Protein AF-A0A7S1H3T6-F1 (afdb_monomer)

Radius of gyration: 16.76 Å; Cα contacts (8 Å, |Δi|>4): 149; chains: 1; bounding box: 40×32×42 Å

pLDDT: mean 94.86, std 3.76, range [73.38, 98.44]

Structure (mmCIF, N/CA/C/O backbone):
data_AF-A0A7S1H3T6-F1
#
_entry.id   AF-A0A7S1H3T6-F1
#
loop_
_atom_site.group_PDB
_atom_site.id
_atom_site.type_symbol
_atom_site.label_atom_id
_atom_site.label_alt_id
_atom_site.label_comp_id
_atom_site.label_asym_id
_atom_site.label_entity_id
_atom_site.label_seq_id
_atom_site.pdbx_PDB_ins_code
_atom_site.Cartn_x
_atom_site.Cartn_y
_atom_site.Cartn_z
_atom_site.occupancy
_atom_site.B_iso_or_equiv
_atom_site.auth_seq_id
_atom_site.auth_comp_id
_atom_site.auth_asym_id
_atom_site.auth_atom_id
_atom_site.pdbx_PDB_model_num
ATOM 1 N N . PRO A 1 1 ? 15.951 -1.510 -16.014 1.00 73.38 1 PRO A N 1
ATOM 2 C CA . PRO A 1 1 ? 14.590 -1.616 -15.425 1.00 73.38 1 PRO A CA 1
ATOM 3 C C . PRO A 1 1 ? 14.691 -1.438 -13.906 1.00 73.38 1 PRO A C 1
ATOM 5 O O . PRO A 1 1 ? 15.719 -1.806 -13.345 1.00 73.38 1 PRO A O 1
ATOM 8 N N . VAL A 1 2 ? 13.680 -0.866 -13.245 1.00 76.00 2 VAL A N 1
ATOM 9 C CA . VAL A 1 2 ? 13.672 -0.762 -11.774 1.00 76.00 2 VAL A CA 1
ATOM 10 C C . VAL A 1 2 ? 13.183 -2.092 -11.202 1.00 76.00 2 VAL A C 1
ATOM 12 O O . VAL A 1 2 ? 12.016 -2.430 -11.376 1.00 76.00 2 VAL A O 1
ATOM 15 N N . LEU A 1 3 ? 14.073 -2.848 -10.554 1.00 84.75 3 LEU A N 1
ATOM 16 C CA . LEU A 1 3 ? 13.780 -4.192 -10.030 1.00 84.75 3 LEU A CA 1
ATOM 17 C C . LEU A 1 3 ? 13.741 -4.268 -8.497 1.00 84.75 3 LEU A C 1
ATOM 19 O O . LEU A 1 3 ? 13.284 -5.267 -7.963 1.00 84.75 3 LEU A O 1
ATOM 23 N N . GLY A 1 4 ? 14.141 -3.205 -7.790 1.00 83.19 4 GLY A N 1
ATOM 24 C CA . GLY A 1 4 ? 14.249 -3.176 -6.321 1.00 83.19 4 GLY A CA 1
ATOM 25 C C . GLY A 1 4 ? 12.920 -3.103 -5.557 1.00 83.19 4 GLY A C 1
ATOM 26 O O . GLY A 1 4 ? 12.873 -2.587 -4.445 1.00 83.19 4 GLY A O 1
ATOM 27 N N . TYR A 1 5 ? 11.811 -3.533 -6.164 1.00 86.19 5 TYR A N 1
ATOM 28 C CA . TYR A 1 5 ? 10.553 -3.720 -5.445 1.00 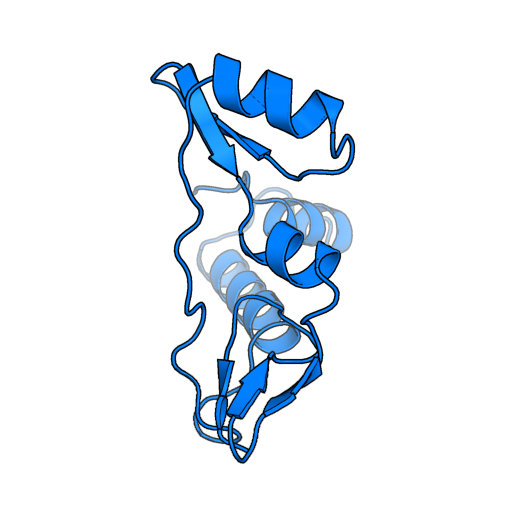86.19 5 TYR A CA 1
ATOM 29 C C . TYR A 1 5 ? 10.514 -5.147 -4.907 1.00 86.19 5 TYR A C 1
ATOM 31 O O . TYR A 1 5 ? 10.606 -6.089 -5.688 1.00 86.19 5 TYR A O 1
ATOM 39 N N . LEU A 1 6 ? 10.255 -5.301 -3.606 1.00 88.06 6 LEU A N 1
ATOM 40 C CA . LEU A 1 6 ? 10.217 -6.600 -2.919 1.00 88.06 6 LEU A CA 1
ATOM 41 C C . LEU A 1 6 ? 9.388 -7.669 -3.652 1.00 88.06 6 LEU A C 1
ATOM 43 O O . LEU A 1 6 ? 9.743 -8.839 -3.683 1.00 88.06 6 LEU A O 1
ATOM 47 N N . GLU A 1 7 ? 8.262 -7.284 -4.248 1.00 90.56 7 GLU A N 1
ATOM 48 C CA . GLU A 1 7 ? 7.393 -8.221 -4.969 1.00 90.56 7 GLU A CA 1
ATOM 49 C C . GLU A 1 7 ? 7.986 -8.690 -6.302 1.00 90.56 7 GLU A C 1
ATOM 51 O O . GLU A 1 7 ? 7.722 -9.811 -6.726 1.00 90.56 7 GLU A O 1
ATOM 56 N N . ILE A 1 8 ? 8.802 -7.857 -6.948 1.00 93.25 8 ILE A N 1
ATOM 57 C CA . ILE A 1 8 ? 9.539 -8.236 -8.155 1.00 93.25 8 ILE A CA 1
ATOM 58 C C . ILE A 1 8 ? 10.708 -9.141 -7.775 1.00 93.25 8 ILE A C 1
ATOM 60 O O . ILE A 1 8 ? 10.876 -10.187 -8.390 1.00 93.25 8 ILE A O 1
ATOM 64 N N . GLU A 1 9 ? 11.443 -8.811 -6.713 1.00 92.75 9 GLU A N 1
ATOM 65 C CA . GLU A 1 9 ? 12.513 -9.664 -6.176 1.00 92.75 9 GLU A CA 1
ATOM 66 C C . GLU A 1 9 ? 11.984 -11.052 -5.786 1.00 92.75 9 GLU A C 1
ATOM 68 O O . GLU A 1 9 ? 12.575 -12.070 -6.148 1.00 92.75 9 GLU A O 1
ATOM 73 N N . ARG A 1 10 ? 10.813 -11.112 -5.134 1.00 93.62 10 ARG A N 1
ATOM 74 C CA . ARG A 1 10 ? 10.108 -12.372 -4.848 1.00 93.62 10 ARG A CA 1
ATOM 75 C C . ARG A 1 10 ? 9.780 -13.142 -6.119 1.00 93.62 10 ARG A C 1
ATOM 77 O O . ARG A 1 10 ? 10.056 -14.332 -6.180 1.00 93.62 10 ARG A O 1
ATOM 84 N N . LYS A 1 11 ? 9.251 -12.481 -7.154 1.00 94.50 11 LYS A N 1
ATOM 85 C CA . LYS A 1 11 ? 8.957 -13.136 -8.439 1.00 94.50 11 LYS A CA 1
ATOM 86 C C . LYS A 1 11 ? 10.210 -13.671 -9.126 1.00 94.50 11 LYS A C 1
A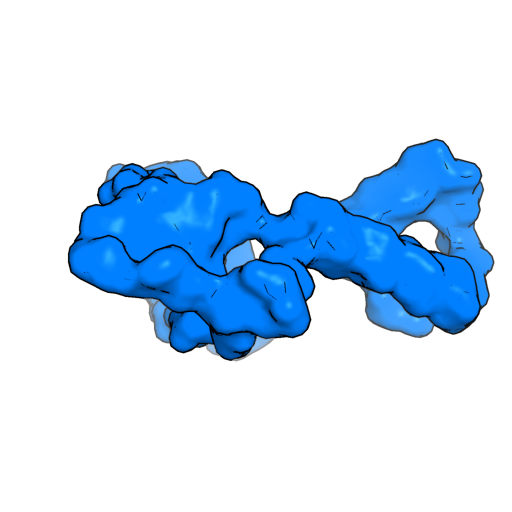TOM 88 O O . LYS A 1 11 ? 10.167 -14.769 -9.675 1.00 94.50 11 LYS A O 1
ATOM 93 N N . MET A 1 12 ? 11.324 -12.949 -9.061 1.00 94.44 12 MET A N 1
ATOM 94 C CA . MET A 1 12 ? 12.610 -13.422 -9.579 1.00 94.44 12 MET A CA 1
ATOM 95 C C . MET A 1 12 ? 13.090 -14.666 -8.820 1.00 94.44 12 MET A C 1
ATOM 97 O O . MET A 1 12 ? 13.484 -15.644 -9.450 1.00 94.44 12 MET A O 1
ATOM 101 N N . ALA A 1 13 ? 12.986 -14.670 -7.487 1.00 94.62 13 ALA A N 1
ATOM 102 C CA . ALA A 1 13 ? 13.336 -15.827 -6.662 1.00 94.62 13 ALA A CA 1
ATOM 103 C C . ALA A 1 13 ? 12.414 -17.038 -6.909 1.00 94.62 13 ALA A C 1
ATOM 105 O O . ALA A 1 13 ? 12.894 -18.160 -7.017 1.00 94.62 13 ALA A O 1
ATOM 106 N N . GLU A 1 14 ? 11.103 -16.813 -7.040 1.00 95.12 14 GLU A N 1
ATOM 107 C CA . GLU A 1 14 ? 10.098 -17.854 -7.307 1.00 95.12 14 GLU A CA 1
ATOM 108 C C . GLU A 1 14 ? 10.262 -18.499 -8.690 1.00 95.12 14 GLU A C 1
ATOM 110 O O . GLU A 1 14 ? 10.051 -19.699 -8.843 1.00 95.12 14 GLU A O 1
ATOM 115 N N . THR A 1 15 ? 10.595 -17.705 -9.711 1.00 95.12 15 THR A N 1
ATOM 116 C CA . THR A 1 15 ? 10.648 -18.165 -11.112 1.00 95.12 15 THR A CA 1
ATOM 117 C C . THR A 1 15 ? 12.048 -18.562 -11.575 1.00 95.12 15 THR A C 1
ATOM 119 O O . THR A 1 15 ? 12.186 -19.176 -12.630 1.00 95.12 15 THR A O 1
ATOM 122 N N . GLY A 1 16 ? 13.091 -18.180 -10.832 1.00 96.06 16 GLY A N 1
ATOM 123 C CA . GLY A 1 16 ? 14.490 -18.326 -11.243 1.00 96.06 16 GLY A CA 1
ATOM 124 C C . GLY A 1 16 ? 14.927 -17.357 -12.350 1.00 96.06 16 GLY A C 1
ATOM 125 O O . GLY A 1 16 ? 16.068 -17.423 -12.806 1.00 96.06 16 GLY A O 1
ATOM 126 N N . ILE A 1 17 ? 14.055 -16.447 -12.797 1.00 94.69 17 ILE A N 1
ATOM 127 C CA . ILE A 1 17 ? 14.361 -15.491 -13.865 1.00 94.69 17 ILE A CA 1
ATOM 128 C C . ILE A 1 17 ? 15.128 -14.304 -13.274 1.00 94.69 17 ILE A C 1
ATOM 130 O O . ILE A 1 17 ? 14.559 -13.449 -12.597 1.00 94.69 17 ILE A O 1
ATOM 134 N N . THR A 1 18 ? 16.427 -14.225 -13.564 1.00 92.88 18 THR A N 1
ATOM 135 C CA . THR A 1 18 ? 17.327 -13.178 -13.044 1.00 92.88 18 THR A CA 1
ATOM 136 C C . THR A 1 18 ? 17.455 -11.954 -13.956 1.00 92.88 18 THR A C 1
ATOM 138 O O . THR A 1 18 ? 17.863 -10.890 -13.495 1.00 92.88 18 THR A O 1
ATOM 141 N N . ALA A 1 19 ? 17.066 -12.071 -15.229 1.00 93.69 19 ALA A N 1
ATOM 142 C CA . ALA A 1 19 ? 17.095 -10.989 -16.215 1.00 93.69 19 ALA A CA 1
ATOM 143 C C . ALA A 1 19 ? 15.759 -10.900 -16.982 1.00 93.69 19 ALA A C 1
ATOM 145 O O . ALA A 1 19 ? 15.702 -11.249 -18.162 1.00 93.69 19 ALA A O 1
ATOM 146 N N . PRO A 1 20 ? 14.660 -10.487 -16.322 1.00 94.69 20 PRO A N 1
ATOM 147 C CA . PRO A 1 20 ? 13.354 -10.402 -16.965 1.00 94.69 20 PRO A CA 1
ATOM 148 C C . PRO A 1 20 ? 13.309 -9.263 -17.993 1.00 94.69 20 PRO A C 1
ATOM 150 O O . PRO A 1 20 ? 13.837 -8.170 -17.760 1.00 94.69 20 PRO A O 1
ATOM 153 N N . ASP A 1 21 ? 12.625 -9.500 -19.111 1.00 94.62 21 ASP A N 1
ATOM 154 C CA . ASP A 1 21 ? 12.305 -8.445 -20.070 1.00 94.62 21 ASP A CA 1
ATOM 155 C C . ASP A 1 21 ? 11.117 -7.580 -19.596 1.00 94.62 21 ASP A C 1
ATOM 157 O O . ASP A 1 21 ? 10.490 -7.821 -18.557 1.00 94.62 21 ASP A O 1
ATOM 161 N N . ALA A 1 22 ? 10.796 -6.530 -20.356 1.00 94.81 22 ALA A N 1
ATOM 162 C CA . ALA A 1 22 ? 9.716 -5.610 -20.004 1.00 94.81 22 ALA A CA 1
ATOM 163 C C . ALA A 1 22 ? 8.334 -6.286 -19.952 1.00 94.81 22 ALA A C 1
ATOM 165 O O . ALA A 1 22 ? 7.492 -5.890 -19.142 1.00 94.81 22 ALA A O 1
ATOM 166 N N . ARG A 1 23 ? 8.094 -7.301 -20.791 1.00 95.75 23 ARG A N 1
ATOM 167 C CA . ARG A 1 23 ? 6.818 -8.018 -20.827 1.00 95.75 23 ARG A CA 1
ATOM 168 C C . ARG A 1 23 ? 6.672 -8.909 -19.600 1.00 95.75 23 ARG A C 1
ATOM 170 O O . ARG A 1 23 ? 5.628 -8.880 -18.956 1.00 95.75 23 ARG A O 1
ATOM 177 N N . GLN A 1 24 ? 7.738 -9.602 -19.219 1.00 95.25 24 GLN A N 1
ATOM 178 C CA . GLN A 1 24 ? 7.773 -10.431 -18.024 1.00 95.25 24 GLN A CA 1
ATOM 179 C C . GLN A 1 24 ? 7.529 -9.600 -16.757 1.00 95.25 24 GLN A C 1
ATOM 181 O O . GLN A 1 24 ? 6.732 -9.991 -15.903 1.00 95.25 24 GLN A O 1
ATOM 186 N N . ILE A 1 25 ? 8.156 -8.421 -16.664 1.00 95.00 25 ILE A N 1
ATOM 187 C CA . ILE A 1 25 ? 7.925 -7.470 -15.566 1.00 95.00 25 ILE A CA 1
ATOM 188 C C . ILE A 1 25 ? 6.462 -7.012 -15.547 1.00 95.00 25 ILE A C 1
ATOM 190 O O . ILE A 1 25 ? 5.843 -6.987 -14.483 1.00 95.00 25 ILE A O 1
ATOM 194 N N . PHE A 1 26 ? 5.895 -6.665 -16.707 1.00 95.62 26 PHE A N 1
ATOM 195 C CA . PHE A 1 26 ? 4.490 -6.272 -16.817 1.00 95.62 26 PHE A CA 1
ATOM 196 C C . PHE A 1 26 ? 3.554 -7.374 -16.307 1.00 95.62 26 PHE A C 1
ATOM 198 O O . PHE A 1 26 ? 2.706 -7.108 -15.452 1.00 95.62 26 PHE A O 1
ATOM 205 N N . ASP A 1 27 ? 3.740 -8.611 -16.768 1.00 96.19 27 ASP A N 1
ATOM 206 C CA . ASP A 1 27 ? 2.894 -9.743 -16.387 1.00 96.19 27 ASP A CA 1
ATOM 207 C C . ASP A 1 27 ? 2.982 -10.019 -14.872 1.00 96.19 27 ASP A C 1
ATOM 209 O O . ASP A 1 27 ? 1.960 -10.233 -14.210 1.00 96.19 27 ASP A O 1
ATOM 213 N N . TRP A 1 28 ? 4.178 -9.914 -14.281 1.00 96.38 28 TRP A N 1
ATOM 214 C CA . TRP A 1 28 ? 4.363 -10.016 -12.831 1.00 96.38 28 TRP A CA 1
ATOM 215 C C . TRP A 1 28 ? 3.669 -8.891 -12.060 1.00 96.38 28 TRP A C 1
ATOM 217 O O . TRP A 1 28 ? 2.990 -9.162 -11.068 1.00 96.38 28 TRP A O 1
ATOM 227 N N . ILE A 1 29 ? 3.778 -7.640 -12.516 1.00 94.94 29 ILE A N 1
ATOM 228 C CA . ILE A 1 29 ? 3.096 -6.497 -11.893 1.00 94.94 29 ILE A CA 1
ATOM 229 C C . ILE A 1 29 ? 1.577 -6.690 -11.938 1.00 94.94 29 ILE A C 1
ATOM 231 O O . ILE A 1 29 ? 0.904 -6.472 -10.928 1.00 94.94 29 ILE A O 1
ATOM 235 N N . VAL A 1 30 ? 1.027 -7.118 -13.078 1.00 95.44 30 VAL A N 1
ATOM 236 C CA . VAL A 1 30 ? -0.412 -7.384 -13.224 1.00 95.44 30 VAL A CA 1
ATOM 237 C C . VAL A 1 30 ? -0.860 -8.469 -12.248 1.00 95.44 30 VAL A C 1
ATOM 239 O O . VAL A 1 30 ? -1.849 -8.272 -11.538 1.00 95.44 30 VAL A O 1
ATOM 242 N N . ALA A 1 31 ? -0.122 -9.578 -12.160 1.00 94.62 31 ALA A N 1
ATOM 243 C CA . ALA A 1 31 ? -0.435 -10.669 -11.240 1.00 94.62 31 ALA A CA 1
ATOM 244 C C . ALA A 1 31 ? -0.417 -10.209 -9.771 1.00 94.62 31 ALA A C 1
ATOM 246 O O . ALA A 1 31 ? -1.376 -10.445 -9.034 1.00 94.62 31 ALA A O 1
ATOM 247 N N . VAL A 1 32 ? 0.629 -9.483 -9.358 1.00 93.38 32 VAL A N 1
ATOM 248 C CA . VAL A 1 32 ? 0.758 -8.943 -7.993 1.00 93.38 32 VAL A CA 1
ATOM 249 C C . VAL A 1 32 ? -0.386 -7.980 -7.667 1.00 93.38 32 VAL A C 1
ATOM 251 O O . VAL A 1 32 ? -0.955 -8.037 -6.576 1.00 93.38 32 VAL A O 1
ATOM 254 N N . ARG A 1 33 ? -0.757 -7.102 -8.608 1.00 94.06 33 ARG A N 1
ATOM 255 C CA . ARG A 1 33 ? -1.846 -6.135 -8.409 1.00 94.06 33 ARG A CA 1
ATOM 256 C C . ARG A 1 33 ? -3.204 -6.819 -8.299 1.00 94.06 33 ARG A C 1
ATOM 258 O O . ARG A 1 33 ? -3.942 -6.497 -7.375 1.00 94.06 33 ARG A O 1
ATOM 265 N N . ARG A 1 34 ? -3.510 -7.785 -9.171 1.00 92.44 34 ARG A N 1
ATOM 266 C CA . ARG A 1 34 ? -4.774 -8.546 -9.135 1.00 92.44 34 ARG A CA 1
ATOM 267 C C . ARG A 1 34 ? -4.955 -9.342 -7.844 1.00 92.44 34 ARG A C 1
ATOM 269 O O . ARG A 1 34 ? -6.075 -9.479 -7.370 1.00 92.44 34 ARG A O 1
ATOM 276 N N . ALA A 1 35 ? -3.869 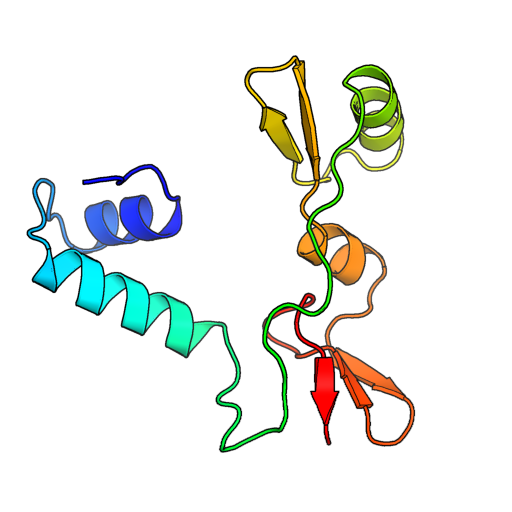-9.837 -7.252 1.00 91.38 35 ALA A N 1
ATOM 277 C CA . ALA A 1 35 ? -3.941 -10.570 -5.991 1.00 91.38 35 ALA A CA 1
ATOM 278 C C . ALA A 1 35 ? -4.295 -9.675 -4.784 1.00 91.38 35 ALA A C 1
ATOM 280 O O . ALA A 1 35 ? -4.882 -10.155 -3.815 1.00 91.38 35 ALA A O 1
ATOM 281 N N . LYS A 1 36 ? -3.928 -8.384 -4.826 1.00 90.00 36 LYS A N 1
ATOM 282 C CA . LYS A 1 36 ? -3.979 -7.479 -3.662 1.00 90.00 36 LYS A CA 1
ATOM 283 C C . LYS A 1 36 ? -5.042 -6.388 -3.753 1.00 90.00 36 LYS A C 1
ATOM 285 O O . LYS A 1 36 ? -5.472 -5.889 -2.718 1.00 90.00 36 LYS A O 1
ATOM 290 N N . LEU A 1 37 ? -5.420 -5.972 -4.959 1.00 93.38 37 LEU A N 1
ATOM 291 C CA . LEU A 1 37 ? -6.307 -4.831 -5.179 1.00 93.38 37 LEU A CA 1
ATOM 292 C C . LEU A 1 37 ? -7.703 -5.301 -5.609 1.00 93.38 37 LEU A C 1
ATOM 294 O O . LEU A 1 37 ? -7.798 -6.213 -6.430 1.00 93.38 37 LEU A O 1
ATOM 298 N N . PRO A 1 38 ? -8.776 -4.688 -5.083 1.00 94.69 38 PRO A N 1
ATOM 299 C CA . PRO A 1 38 ? -10.125 -4.961 -5.554 1.00 94.69 38 PRO A CA 1
ATOM 300 C C . PRO A 1 38 ? -10.349 -4.349 -6.938 1.00 94.69 38 PRO A C 1
ATOM 302 O O . PRO A 1 38 ? -9.939 -3.214 -7.193 1.00 94.69 38 PRO A O 1
ATOM 305 N N . ASP A 1 39 ? -11.031 -5.084 -7.814 1.00 95.19 39 ASP A N 1
ATOM 306 C CA . ASP A 1 39 ? -11.462 -4.565 -9.111 1.00 95.19 39 ASP A CA 1
ATOM 307 C C . ASP A 1 39 ? -12.592 -3.533 -8.909 1.00 95.19 39 ASP A C 1
ATOM 309 O O . ASP A 1 39 ? -13.648 -3.905 -8.383 1.00 95.19 39 ASP A O 1
ATOM 313 N N . PRO A 1 40 ? -12.409 -2.258 -9.312 1.00 94.75 40 PRO A N 1
ATOM 314 C CA . PRO A 1 40 ? -13.442 -1.229 -9.198 1.00 94.75 40 PRO A CA 1
ATOM 315 C C . PRO A 1 40 ? -14.755 -1.566 -9.913 1.00 94.75 40 PRO A C 1
ATOM 317 O O . PRO A 1 40 ? -15.797 -1.052 -9.513 1.00 94.75 40 PRO A O 1
ATOM 320 N N . ALA A 1 41 ? -14.724 -2.421 -10.942 1.00 95.56 41 ALA A N 1
ATOM 321 C CA . ALA A 1 41 ? -15.925 -2.876 -11.644 1.00 95.56 41 ALA A CA 1
ATOM 322 C C . A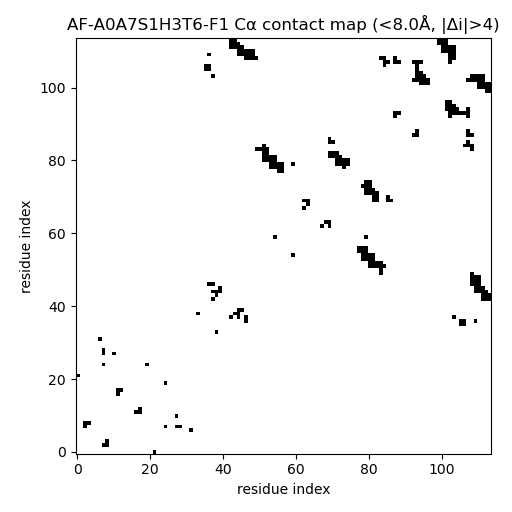LA A 1 41 ? -16.751 -3.888 -10.829 1.00 95.56 41 ALA A C 1
ATOM 324 O O . ALA A 1 41 ? -17.940 -4.056 -11.087 1.00 95.56 41 ALA A O 1
ATOM 325 N N . VAL A 1 42 ? -16.129 -4.559 -9.853 1.00 95.31 42 VAL A N 1
ATOM 326 C CA . VAL A 1 42 ? -16.786 -5.524 -8.956 1.00 95.31 42 VAL A CA 1
ATOM 327 C C . VAL A 1 42 ? -17.183 -4.855 -7.643 1.00 95.31 42 VAL A C 1
ATOM 329 O O . VAL A 1 42 ? -18.271 -5.100 -7.131 1.00 95.31 42 VAL A O 1
ATOM 332 N N . ILE A 1 43 ? -16.309 -4.010 -7.090 1.00 96.19 43 ILE A N 1
ATOM 333 C CA . ILE A 1 43 ? -16.566 -3.269 -5.855 1.00 96.19 43 ILE A CA 1
ATOM 334 C C . ILE A 1 43 ? -15.962 -1.868 -5.950 1.00 96.19 43 ILE A C 1
ATOM 336 O O . ILE A 1 43 ? -14.750 -1.701 -6.118 1.00 96.19 43 ILE A O 1
ATOM 340 N N . GLY A 1 44 ? -16.817 -0.848 -5.843 1.00 97.50 44 GLY A N 1
ATOM 341 C CA . GLY A 1 44 ? -16.422 0.542 -6.049 1.00 97.50 44 GLY A CA 1
ATOM 342 C C . GLY A 1 44 ? -15.292 0.948 -5.105 1.00 97.50 44 GLY A C 1
ATO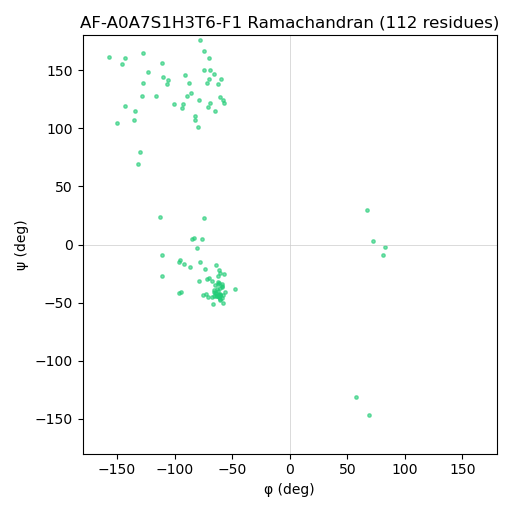M 343 O O . GLY A 1 44 ? -15.428 0.845 -3.889 1.00 97.50 44 GLY A O 1
ATOM 344 N N . ASN A 1 45 ? -14.168 1.392 -5.663 1.00 97.88 45 ASN A N 1
ATOM 345 C CA . ASN A 1 45 ? -13.006 1.862 -4.915 1.00 97.88 45 ASN A CA 1
ATOM 346 C C . ASN A 1 45 ? -12.158 2.808 -5.777 1.00 97.88 45 ASN A C 1
ATOM 348 O O . ASN A 1 45 ? -12.256 2.793 -7.003 1.00 97.88 45 ASN A O 1
ATOM 352 N N . ALA A 1 46 ? -11.305 3.610 -5.138 1.00 96.62 46 ALA A N 1
ATOM 353 C CA . ALA A 1 46 ? -10.399 4.549 -5.810 1.00 96.62 46 ALA A CA 1
ATOM 354 C C . ALA A 1 46 ? -8.917 4.151 -5.656 1.00 96.62 46 ALA A C 1
ATOM 356 O O . ALA A 1 46 ? -8.023 4.994 -5.729 1.00 96.62 46 ALA A O 1
ATOM 357 N N . GLY A 1 47 ? -8.639 2.866 -5.406 1.00 95.00 47 GLY A N 1
ATOM 358 C CA . GLY A 1 47 ? -7.309 2.400 -5.024 1.00 95.00 47 GLY A CA 1
ATOM 359 C C . GLY A 1 47 ? -6.903 2.878 -3.627 1.00 95.00 47 GLY A C 1
ATOM 360 O O . GLY A 1 47 ? -7.733 2.971 -2.722 1.00 95.00 47 GLY A O 1
ATOM 361 N N . SER A 1 48 ? -5.606 3.133 -3.429 1.00 95.81 48 SER A N 1
ATOM 362 C CA . SER A 1 48 ? -5.090 3.618 -2.146 1.00 95.81 48 SER A CA 1
ATOM 363 C C . SER A 1 48 ? -5.650 5.004 -1.831 1.00 95.81 48 SER A C 1
ATOM 365 O O . SER A 1 48 ? -5.329 5.972 -2.516 1.00 95.81 48 SER A O 1
ATOM 367 N N . PHE A 1 49 ? -6.448 5.098 -0.772 1.00 97.31 49 PHE A N 1
ATOM 368 C CA . PHE A 1 49 ? -7.145 6.321 -0.384 1.00 97.31 49 PHE A CA 1
ATOM 369 C C . PHE A 1 49 ? -6.234 7.314 0.353 1.00 97.31 49 PHE A C 1
ATOM 371 O O . PHE A 1 49 ? -6.382 8.527 0.229 1.00 97.31 49 PHE A O 1
ATOM 378 N N . PHE A 1 50 ? -5.253 6.797 1.096 1.00 96.88 50 PHE A N 1
ATOM 379 C CA . PHE A 1 50 ? -4.297 7.597 1.857 1.00 96.88 50 PHE A CA 1
ATOM 380 C C . PHE A 1 50 ? -2.921 7.604 1.193 1.00 96.88 50 PHE A C 1
ATOM 382 O O . PHE A 1 50 ? -2.431 6.579 0.708 1.00 96.88 50 PHE A O 1
ATOM 389 N N . LYS A 1 51 ? -2.259 8.763 1.226 1.00 96.38 51 LYS A N 1
ATOM 390 C CA . LYS A 1 51 ? -0.828 8.857 0.922 1.00 96.38 51 LYS A CA 1
ATOM 391 C C . LYS A 1 51 ? -0.021 8.297 2.091 1.00 96.38 51 LYS A C 1
ATOM 393 O O . LYS A 1 51 ? -0.414 8.420 3.246 1.00 96.38 51 LYS A O 1
ATOM 398 N N . ASN A 1 52 ? 1.149 7.749 1.784 1.00 97.06 52 ASN A N 1
ATOM 399 C CA . ASN A 1 52 ? 2.143 7.428 2.803 1.00 97.06 52 ASN A CA 1
ATOM 400 C C . ASN A 1 52 ? 2.712 8.735 3.383 1.00 97.06 52 ASN A C 1
ATOM 402 O O . ASN A 1 52 ? 3.229 9.540 2.598 1.00 97.06 52 ASN A O 1
ATOM 406 N N . PRO A 1 53 ? 2.604 8.977 4.701 1.00 97.31 53 PRO A N 1
ATOM 407 C CA . PRO A 1 53 ? 3.133 10.186 5.307 1.00 97.31 53 PRO A CA 1
ATOM 408 C C . PRO A 1 53 ? 4.663 10.168 5.286 1.00 97.31 53 PRO A C 1
ATOM 410 O O . PRO A 1 53 ? 5.295 9.110 5.329 1.00 97.31 53 PRO A O 1
ATOM 413 N N . VAL A 1 54 ? 5.246 11.360 5.213 1.00 98.12 54 VAL A N 1
ATOM 414 C CA . VAL A 1 54 ? 6.690 11.586 5.285 1.00 98.12 54 VAL A CA 1
ATOM 415 C C . VAL A 1 54 ? 6.955 12.408 6.537 1.00 98.12 54 VAL A C 1
ATOM 417 O O . VAL A 1 54 ? 6.297 13.423 6.756 1.00 98.12 54 VAL A O 1
ATOM 420 N N . VAL A 1 55 ? 7.876 11.934 7.367 1.00 98.06 55 VAL A N 1
ATOM 421 C CA . VAL A 1 55 ? 8.206 12.502 8.677 1.00 98.06 55 VAL A CA 1
ATOM 422 C C . VAL A 1 55 ? 9.707 12.748 8.782 1.00 98.06 55 VAL A C 1
ATOM 424 O O . VAL A 1 55 ? 10.492 12.225 7.988 1.00 98.06 55 VAL A O 1
ATOM 427 N N . THR A 1 56 ? 10.128 13.540 9.765 1.00 98.44 56 THR A N 1
ATOM 428 C CA . THR A 1 56 ? 11.559 13.701 10.055 1.00 98.44 56 THR A CA 1
ATOM 429 C C . THR A 1 56 ? 12.147 12.419 10.650 1.00 98.44 56 THR A C 1
ATOM 431 O O . THR A 1 56 ? 11.432 11.578 11.202 1.00 98.44 56 THR A O 1
ATOM 434 N N . ALA A 1 57 ? 13.473 12.271 10.589 1.00 97.38 57 ALA A N 1
ATOM 435 C CA . ALA A 1 57 ? 14.160 11.155 11.237 1.00 97.38 57 ALA A CA 1
ATOM 436 C C . ALA A 1 57 ? 13.906 11.104 12.757 1.00 97.38 57 ALA A C 1
ATOM 438 O O . ALA A 1 57 ? 13.816 10.022 13.327 1.00 97.38 57 ALA A O 1
ATOM 439 N N . GLU A 1 58 ? 13.764 12.260 13.411 1.00 97.88 58 GLU A N 1
ATOM 440 C CA . GLU A 1 58 ? 13.443 12.354 14.839 1.00 97.88 58 GLU A CA 1
ATOM 441 C C . GLU A 1 58 ? 12.036 11.842 15.142 1.00 97.88 58 GLU A C 1
ATOM 443 O O . GLU A 1 58 ? 11.888 10.915 15.934 1.00 97.88 58 GLU A O 1
ATOM 448 N N . GLN A 1 59 ? 11.028 12.332 14.414 1.00 98.00 59 GLN A N 1
ATOM 449 C CA . GLN A 1 59 ? 9.658 11.833 14.532 1.00 98.00 59 GLN A CA 1
ATOM 450 C C . GLN A 1 59 ? 9.588 10.325 14.280 1.00 98.00 59 GLN A C 1
ATOM 452 O O . GLN A 1 59 ? 8.890 9.610 14.993 1.00 98.00 59 GLN A O 1
ATOM 457 N N . CYS A 1 60 ? 10.328 9.820 13.289 1.00 97.56 60 CYS A N 1
ATOM 458 C CA . CYS A 1 60 ? 10.375 8.388 13.023 1.00 97.56 60 CYS A CA 1
ATOM 459 C C . CYS A 1 60 ? 10.954 7.596 14.204 1.00 97.56 60 CYS A C 1
ATOM 461 O O . CYS A 1 60 ? 10.394 6.559 14.553 1.00 97.56 60 CYS A O 1
ATOM 463 N N . ARG A 1 61 ? 12.038 8.068 14.839 1.00 97.00 61 ARG A N 1
ATOM 464 C CA . ARG A 1 61 ? 12.606 7.415 16.034 1.00 97.00 61 ARG A CA 1
ATOM 465 C C . ARG A 1 61 ? 11.599 7.368 17.180 1.00 97.00 61 ARG A C 1
ATOM 467 O O . ARG A 1 61 ? 11.428 6.311 17.782 1.00 97.00 61 ARG A O 1
ATOM 474 N N . ASP A 1 62 ? 10.887 8.464 17.423 1.00 97.50 62 ASP A N 1
ATOM 475 C CA . ASP A 1 62 ? 9.867 8.525 18.475 1.00 97.50 62 ASP A CA 1
ATOM 476 C C . ASP A 1 62 ? 8.689 7.585 18.203 1.00 97.50 62 ASP A C 1
ATOM 478 O O . ASP A 1 62 ? 8.073 7.061 19.133 1.00 97.50 62 ASP A O 1
ATOM 482 N N . ILE A 1 63 ? 8.320 7.403 16.933 1.00 95.88 63 ILE A N 1
ATOM 483 C CA . ILE A 1 63 ? 7.266 6.462 16.543 1.00 95.88 63 ILE A CA 1
ATOM 484 C C . ILE A 1 63 ? 7.759 5.027 16.715 1.00 95.88 63 ILE A C 1
ATOM 486 O O . ILE A 1 63 ? 7.054 4.239 17.328 1.00 95.88 63 ILE A O 1
ATOM 490 N N . ILE A 1 64 ? 8.976 4.694 16.274 1.00 96.00 64 ILE A N 1
ATOM 491 C CA . ILE A 1 64 ? 9.564 3.357 16.469 1.00 96.00 64 ILE A CA 1
ATOM 492 C C . ILE A 1 64 ? 9.652 3.005 17.961 1.00 96.00 64 ILE A C 1
ATOM 494 O O . ILE A 1 64 ? 9.408 1.862 18.333 1.00 96.00 64 ILE A O 1
ATOM 498 N N . GLY A 1 65 ? 9.948 3.978 18.830 1.00 96.00 65 GLY A N 1
ATOM 499 C CA . GLY A 1 65 ? 9.969 3.764 20.281 1.00 96.00 65 GLY A CA 1
ATOM 500 C C . GLY A 1 65 ? 8.613 3.354 20.874 1.00 96.00 65 GLY A C 1
ATOM 501 O O . GLY A 1 65 ? 8.580 2.668 21.892 1.00 96.00 65 GLY A O 1
ATOM 502 N N . ARG A 1 66 ? 7.503 3.750 20.238 1.00 94.00 66 ARG A N 1
ATOM 503 C CA . ARG A 1 66 ? 6.128 3.403 20.642 1.00 94.00 66 ARG A CA 1
ATOM 504 C C . ARG A 1 66 ? 5.602 2.168 19.915 1.00 94.00 66 ARG A C 1
ATOM 506 O O . ARG A 1 66 ? 4.989 1.309 20.537 1.00 94.00 66 ARG A O 1
ATOM 513 N N . ASP A 1 67 ? 5.898 2.070 18.624 1.00 93.56 67 ASP A N 1
ATOM 514 C CA . ASP A 1 67 ? 5.447 1.030 17.706 1.00 93.56 67 ASP A CA 1
ATOM 515 C C . ASP A 1 67 ? 6.648 0.445 16.937 1.00 93.56 67 ASP A C 1
ATOM 517 O O . ASP A 1 67 ? 6.874 0.783 15.769 1.00 93.56 67 ASP A O 1
ATOM 521 N N . PRO A 1 68 ? 7.428 -0.471 17.548 1.00 93.88 68 PRO A N 1
ATOM 522 C CA . PRO A 1 68 ? 8.662 -0.991 16.947 1.00 93.88 68 PRO A CA 1
ATOM 523 C C . PRO A 1 68 ? 8.461 -1.724 15.615 1.00 93.88 68 PRO A C 1
ATOM 525 O O . PRO A 1 68 ? 9.394 -1.857 14.828 1.00 93.88 68 PRO A O 1
ATOM 528 N N . GLY A 1 69 ? 7.243 -2.212 15.359 1.00 92.31 69 GLY A N 1
ATOM 529 C CA . GLY A 1 69 ? 6.888 -2.922 14.132 1.00 92.31 69 GLY A CA 1
ATOM 530 C C . GLY A 1 69 ? 6.594 -2.022 12.929 1.00 92.31 69 GLY A C 1
ATOM 531 O O . GLY A 1 69 ? 6.318 -2.555 11.853 1.00 92.31 69 GLY A O 1
ATOM 532 N N . ILE A 1 70 ? 6.613 -0.691 13.085 1.00 95.50 70 ILE A N 1
ATOM 533 C CA . ILE A 1 70 ? 6.209 0.218 12.013 1.00 95.50 70 ILE A CA 1
ATOM 534 C C . ILE A 1 70 ? 7.081 0.053 10.766 1.00 95.50 70 ILE A C 1
ATOM 536 O O . ILE A 1 70 ? 8.309 0.167 10.796 1.00 95.50 70 ILE A O 1
ATOM 540 N N . VAL A 1 71 ? 6.429 -0.168 9.626 1.00 95.31 71 VAL A N 1
ATOM 541 C CA . VAL A 1 71 ? 7.114 -0.246 8.334 1.00 95.31 71 VAL A CA 1
ATOM 542 C C . VAL A 1 71 ? 7.425 1.164 7.841 1.00 95.31 71 VAL A C 1
ATOM 544 O O . VAL A 1 71 ? 6.531 2.001 7.687 1.00 95.31 71 VAL A O 1
ATOM 547 N N . HIS A 1 72 ? 8.700 1.418 7.570 1.00 96.12 72 HIS A N 1
ATOM 548 C CA . HIS A 1 72 ? 9.211 2.728 7.198 1.00 96.12 72 HIS A CA 1
ATOM 549 C C . HIS A 1 72 ? 10.360 2.612 6.188 1.00 96.12 72 HIS A C 1
ATOM 551 O O . HIS A 1 72 ? 11.033 1.587 6.105 1.00 96.12 72 HIS A O 1
ATOM 557 N N . TYR A 1 73 ? 10.564 3.671 5.405 1.00 95.00 73 TYR A N 1
ATOM 558 C CA . TYR A 1 73 ? 11.553 3.724 4.331 1.00 95.00 73 TYR A CA 1
ATOM 559 C C . TYR A 1 73 ? 12.325 5.048 4.399 1.00 95.00 73 TYR A C 1
ATOM 561 O O . TYR A 1 73 ? 11.713 6.103 4.193 1.00 95.00 73 TYR A O 1
ATOM 569 N N . PRO A 1 74 ? 13.640 5.021 4.679 1.00 95.50 74 PRO A N 1
ATOM 570 C CA . PRO A 1 74 ? 14.486 6.207 4.605 1.00 95.50 74 PRO A CA 1
ATOM 571 C C . PRO A 1 74 ? 14.496 6.803 3.193 1.00 95.50 74 PRO A C 1
ATOM 573 O O . PRO A 1 74 ? 14.495 6.072 2.200 1.00 95.50 74 PRO A O 1
ATOM 576 N N . MET A 1 75 ? 14.515 8.129 3.109 1.00 95.56 75 MET A N 1
ATOM 577 C CA . MET A 1 75 ? 14.557 8.885 1.859 1.00 95.56 75 MET A CA 1
ATOM 578 C C . MET A 1 75 ? 15.919 9.589 1.699 1.00 95.56 75 MET A C 1
ATOM 580 O O . MET A 1 75 ? 16.587 9.859 2.699 1.00 95.56 75 MET A O 1
ATOM 584 N N . PRO A 1 76 ? 16.351 9.918 0.463 1.00 95.56 76 PRO A N 1
ATOM 585 C CA . PRO A 1 76 ? 17.663 10.534 0.223 1.00 95.56 76 PRO A CA 1
ATOM 586 C C . PRO A 1 76 ? 17.880 11.897 0.897 1.00 95.56 76 PRO A C 1
ATOM 588 O O . PRO A 1 76 ? 19.018 12.276 1.150 1.00 95.56 76 PRO A O 1
ATOM 591 N N . ASP A 1 77 ? 16.806 12.630 1.189 1.00 96.31 77 ASP A N 1
ATOM 592 C CA . ASP A 1 77 ? 16.829 13.935 1.861 1.00 96.31 77 ASP A CA 1
ATOM 593 C C . ASP A 1 77 ? 16.871 13.831 3.400 1.00 96.31 77 ASP A C 1
ATOM 595 O O . ASP A 1 77 ? 16.785 14.840 4.097 1.00 96.31 77 ASP A O 1
ATOM 599 N N . GLY A 1 78 ? 16.985 12.614 3.941 1.00 96.75 78 GLY A N 1
ATOM 600 C CA . GLY A 1 78 ? 16.984 12.345 5.379 1.00 96.75 78 GLY A CA 1
ATOM 601 C C . GLY A 1 78 ? 15.590 12.267 6.008 1.00 96.75 78 GLY A C 1
ATOM 602 O O . GLY A 1 78 ? 15.479 11.970 7.201 1.00 96.75 78 GLY A O 1
ATOM 603 N N . SER A 1 79 ? 14.522 12.493 5.237 1.00 98.19 79 SER A N 1
ATOM 604 C CA . SER A 1 79 ? 13.161 12.210 5.688 1.00 98.19 79 SER A CA 1
ATOM 605 C C . SER A 1 79 ? 12.878 10.704 5.695 1.00 98.19 79 SER A C 1
ATOM 607 O O . SER A 1 79 ? 13.627 9.893 5.143 1.00 98.19 79 SER A O 1
ATOM 609 N N . VAL A 1 80 ? 11.787 10.302 6.343 1.00 98.19 80 VAL A N 1
ATOM 610 C CA . VAL A 1 80 ? 11.361 8.903 6.402 1.00 98.19 80 VAL A CA 1
ATOM 611 C C . VAL A 1 80 ? 9.906 8.792 5.977 1.00 98.19 80 VAL A C 1
ATOM 613 O O . VAL A 1 80 ? 9.031 9.472 6.508 1.00 98.19 80 VAL A O 1
ATOM 616 N N . LYS A 1 81 ? 9.630 7.907 5.021 1.00 97.88 81 LYS A N 1
ATOM 617 C CA . LYS A 1 81 ? 8.277 7.609 4.550 1.00 97.88 81 LYS A CA 1
ATOM 618 C C . LYS A 1 81 ? 7.707 6.424 5.323 1.00 97.88 81 LYS A C 1
ATOM 620 O O . LYS A 1 81 ? 8.266 5.331 5.258 1.00 97.88 81 LYS A O 1
ATOM 625 N N . LEU A 1 82 ? 6.584 6.613 6.008 1.00 97.50 82 LEU A N 1
ATOM 626 C CA . LEU A 1 8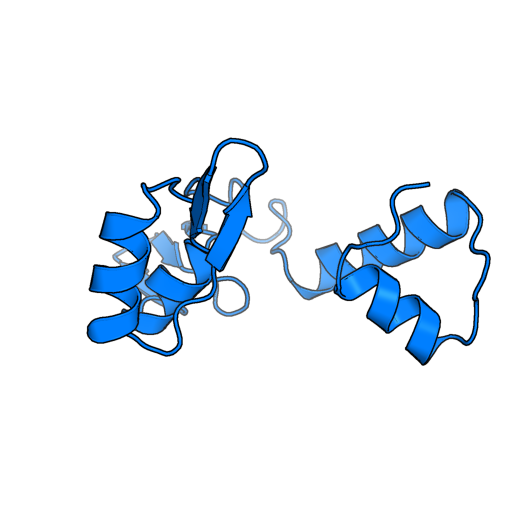2 ? 5.908 5.551 6.762 1.00 97.50 82 LEU A CA 1
ATOM 627 C C . LEU A 1 82 ? 4.868 4.845 5.887 1.00 97.50 82 LEU A C 1
ATOM 629 O O . LEU A 1 82 ? 4.224 5.468 5.041 1.00 97.50 82 LEU A O 1
ATOM 633 N N . ALA A 1 83 ? 4.673 3.544 6.089 1.00 95.75 83 ALA A N 1
ATOM 634 C CA . ALA A 1 83 ? 3.648 2.786 5.381 1.00 95.75 83 ALA A CA 1
ATOM 635 C C . ALA A 1 83 ? 2.265 3.011 6.016 1.00 95.75 83 ALA A C 1
ATOM 637 O O . ALA A 1 83 ? 1.912 2.372 7.007 1.00 95.75 83 ALA A O 1
ATOM 638 N N . ALA A 1 84 ? 1.439 3.867 5.408 1.00 96.44 84 ALA A N 1
ATOM 639 C CA . ALA A 1 84 ? 0.097 4.173 5.912 1.00 96.44 84 ALA A CA 1
ATOM 640 C C . ALA A 1 84 ? -0.797 2.923 6.007 1.00 96.44 84 ALA A C 1
ATOM 642 O O . ALA A 1 84 ? -1.548 2.777 6.965 1.00 96.44 84 ALA A O 1
ATOM 643 N N . GLY A 1 85 ? -0.671 1.979 5.067 1.00 95.06 85 GLY A N 1
ATOM 644 C CA . GLY A 1 85 ? -1.413 0.715 5.127 1.00 95.06 85 GLY A CA 1
ATOM 645 C C . GLY A 1 85 ? -1.093 -0.116 6.365 1.00 95.06 85 GLY A C 1
ATOM 646 O O . GLY A 1 85 ? -2.002 -0.689 6.955 1.00 95.06 85 GLY A O 1
ATOM 647 N N . TRP A 1 86 ? 0.172 -0.127 6.795 1.00 94.62 86 TRP A N 1
ATOM 648 C CA . TRP A 1 86 ? 0.568 -0.803 8.028 1.00 94.62 86 TRP A CA 1
ATOM 649 C C . TRP A 1 86 ? -0.051 -0.117 9.246 1.00 94.62 86 TRP A C 1
ATOM 651 O O . TRP A 1 86 ? -0.622 -0.788 10.094 1.00 94.62 86 TRP A O 1
ATOM 661 N N . MET A 1 87 ? -0.014 1.219 9.295 1.00 95.38 87 MET A N 1
ATOM 662 C CA . MET A 1 87 ? -0.593 1.992 10.402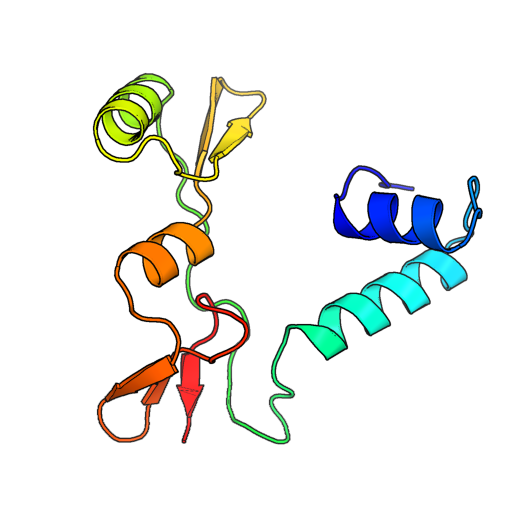 1.00 95.38 87 MET A CA 1
ATOM 663 C C . MET A 1 87 ? -2.107 1.758 10.536 1.00 95.38 87 MET A C 1
ATOM 665 O O . MET A 1 87 ? -2.608 1.542 11.634 1.00 95.38 87 MET A O 1
ATOM 669 N N . ILE A 1 88 ? -2.839 1.745 9.417 1.00 96.38 88 ILE A N 1
ATOM 670 C CA . ILE A 1 88 ? -4.288 1.488 9.404 1.00 96.38 88 ILE A CA 1
ATOM 671 C C . ILE A 1 88 ? -4.594 0.057 9.882 1.00 96.38 88 ILE A C 1
ATOM 673 O O . ILE A 1 88 ? -5.529 -0.145 10.662 1.00 96.38 88 ILE A O 1
ATOM 677 N N . ASP A 1 89 ? -3.805 -0.933 9.450 1.00 94.62 89 ASP A N 1
ATOM 678 C CA . ASP A 1 89 ? -3.948 -2.327 9.897 1.00 94.62 89 ASP A CA 1
ATOM 679 C C . ASP A 1 89 ? -3.618 -2.480 11.392 1.00 94.62 89 ASP A C 1
ATOM 681 O O . ASP A 1 89 ? -4.369 -3.125 12.117 1.00 94.62 89 ASP A O 1
ATOM 685 N N . ALA A 1 90 ? -2.570 -1.810 11.885 1.00 93.06 90 ALA A N 1
ATOM 686 C CA . ALA A 1 90 ? -2.196 -1.796 13.303 1.00 93.06 90 ALA A CA 1
ATOM 687 C C . ALA A 1 90 ? -3.292 -1.185 14.195 1.00 93.06 90 ALA A C 1
ATOM 689 O O . ALA A 1 90 ? -3.539 -1.663 15.299 1.00 93.06 90 ALA A O 1
ATOM 690 N N . CYS A 1 91 ? -4.033 -0.192 13.693 1.00 94.31 91 CYS A N 1
ATOM 691 C CA . CYS A 1 91 ? -5.233 0.333 14.352 1.00 94.31 91 CYS A CA 1
ATOM 692 C C . CYS A 1 91 ? -6.473 -0.586 14.208 1.00 94.31 91 CYS A C 1
ATOM 694 O O . CYS A 1 91 ? -7.586 -0.221 14.607 1.00 94.31 91 CYS A O 1
ATOM 696 N N . GLY A 1 92 ? -6.316 -1.769 13.608 1.00 95.38 92 GLY A N 1
ATOM 697 C CA . GLY A 1 92 ? -7.353 -2.781 13.446 1.00 95.38 92 GLY A CA 1
ATOM 698 C C . GLY A 1 92 ? -8.474 -2.358 12.504 1.00 95.38 92 GLY A C 1
ATOM 699 O O . GLY A 1 92 ? -9.623 -2.726 12.736 1.00 95.38 92 GLY A O 1
ATOM 700 N N . TRP A 1 93 ? -8.201 -1.512 11.506 1.00 97.12 93 TRP A N 1
ATOM 701 C CA . TRP A 1 93 ? -9.238 -1.020 10.590 1.00 97.12 93 TRP A CA 1
ATOM 702 C C . TRP A 1 93 ? -9.496 -1.925 9.393 1.00 97.12 93 TRP A C 1
ATOM 704 O O . TRP A 1 93 ? -10.564 -1.827 8.796 1.00 97.12 93 TRP A O 1
ATOM 714 N N . LYS A 1 94 ? -8.570 -2.823 9.050 1.00 95.94 94 LYS A N 1
ATOM 715 C CA . LYS A 1 94 ? -8.728 -3.732 7.912 1.00 95.94 94 LYS A CA 1
ATOM 716 C C . LYS A 1 94 ? -9.996 -4.583 8.066 1.00 95.94 94 LYS A C 1
ATOM 718 O O . LYS A 1 94 ? -10.191 -5.234 9.087 1.00 95.94 94 LYS A O 1
ATOM 723 N N . GLY A 1 95 ? -10.878 -4.543 7.067 1.00 95.69 95 GLY A N 1
ATOM 724 C CA . GLY A 1 95 ? -12.172 -5.236 7.084 1.00 95.69 95 GLY A CA 1
ATOM 725 C C . GLY A 1 95 ? -13.303 -4.531 7.849 1.00 95.69 95 GLY A C 1
ATOM 726 O O . GLY A 1 95 ? -14.456 -4.956 7.730 1.00 95.69 95 GLY A O 1
ATOM 727 N N . LYS A 1 96 ? -13.036 -3.449 8.601 1.00 97.69 96 LYS A N 1
ATOM 728 C CA . LYS A 1 96 ? -14.091 -2.699 9.307 1.00 97.69 96 LYS A CA 1
ATOM 729 C C . LYS A 1 96 ? -15.042 -2.025 8.320 1.00 97.69 96 LYS A C 1
ATOM 731 O O . LYS A 1 96 ? -14.636 -1.592 7.244 1.00 97.69 96 LYS A O 1
ATOM 736 N N . THR A 1 97 ? -16.312 -1.934 8.711 1.00 97.88 97 THR A N 1
ATOM 737 C CA . THR A 1 97 ? -17.407 -1.373 7.907 1.00 97.88 97 THR A CA 1
ATOM 738 C C . THR A 1 97 ? -18.136 -0.297 8.712 1.00 97.88 97 THR A C 1
ATOM 740 O O . THR A 1 97 ? -18.363 -0.469 9.909 1.00 97.88 97 THR A O 1
ATOM 743 N N . VAL A 1 98 ? -18.491 0.808 8.058 1.00 97.62 98 VAL A N 1
ATOM 744 C CA . VAL A 1 98 ? -19.277 1.919 8.603 1.00 97.62 98 VAL A CA 1
ATOM 745 C C . VAL A 1 98 ? -20.323 2.304 7.556 1.00 97.62 98 VAL A C 1
ATOM 747 O O . VAL A 1 98 ? -19.990 2.877 6.519 1.00 97.62 98 VAL A O 1
ATOM 750 N N . GLY A 1 99 ? -21.593 1.971 7.803 1.00 96.88 99 GLY A N 1
ATOM 751 C CA . GLY A 1 99 ? -22.646 2.122 6.791 1.00 96.88 99 GLY A CA 1
ATOM 752 C C . GLY A 1 99 ? -22.310 1.338 5.515 1.00 96.88 99 GLY A C 1
ATOM 753 O O . GLY A 1 99 ? -21.919 0.177 5.602 1.00 96.88 99 GLY A O 1
ATOM 754 N N . GLY A 1 100 ? -22.422 1.985 4.352 1.00 96.94 100 GLY A N 1
ATOM 755 C CA . GLY A 1 100 ? -22.046 1.414 3.047 1.00 96.94 100 GLY A CA 1
ATOM 756 C C . GLY A 1 100 ? -20.555 1.518 2.694 1.00 96.94 100 GLY A C 1
ATOM 757 O O . GLY A 1 100 ? -20.167 1.204 1.580 1.00 96.94 100 GLY A O 1
ATOM 758 N N . ALA A 1 101 ? -19.684 1.985 3.594 1.00 97.69 101 ALA A N 1
ATOM 759 C CA . ALA A 1 101 ? -18.244 2.065 3.338 1.00 97.69 101 ALA A CA 1
ATOM 760 C C . ALA A 1 101 ? -17.477 1.045 4.183 1.00 97.69 101 ALA A C 1
ATOM 762 O O . ALA A 1 101 ? -17.814 0.800 5.341 1.00 97.69 101 ALA A O 1
ATOM 763 N N . ALA A 1 102 ? -16.404 0.473 3.642 1.00 97.75 102 ALA A N 1
ATOM 764 C CA . ALA A 1 102 ? -15.527 -0.424 4.390 1.00 97.75 102 ALA A CA 1
ATOM 765 C C . ALA A 1 102 ? -14.054 -0.257 4.011 1.00 97.75 102 ALA A C 1
ATOM 767 O O . ALA A 1 102 ? -13.726 0.231 2.933 1.00 97.75 102 ALA A O 1
ATOM 768 N N . VAL A 1 103 ? -13.158 -0.711 4.884 1.00 97.81 103 VAL A N 1
ATOM 769 C CA . VAL A 1 103 ? -11.746 -0.926 4.541 1.00 97.81 103 VAL A CA 1
ATOM 770 C C . VAL A 1 103 ? -11.605 -2.321 3.939 1.00 97.81 103 VAL A C 1
ATOM 772 O O . VAL A 1 103 ? -12.089 -3.294 4.521 1.00 97.81 103 VAL A O 1
ATOM 775 N N . TYR A 1 104 ? -10.940 -2.437 2.791 1.00 96.88 104 TYR A N 1
ATOM 776 C CA . TYR A 1 104 ? -10.774 -3.715 2.101 1.00 96.88 104 TYR A CA 1
ATOM 777 C C . TYR A 1 104 ? -9.983 -4.720 2.951 1.00 96.88 104 TYR A C 1
ATOM 779 O O . TYR A 1 104 ? -8.977 -4.385 3.577 1.00 96.88 104 TYR A O 1
ATOM 787 N N . ASP A 1 105 ? -10.428 -5.972 2.959 1.00 93.19 105 ASP A N 1
ATOM 788 C CA . ASP A 1 105 ? -9.901 -7.055 3.798 1.00 93.19 105 ASP A CA 1
ATOM 789 C C . ASP A 1 105 ? -8.466 -7.467 3.428 1.00 93.19 105 ASP A C 1
ATOM 791 O O . ASP A 1 105 ? -7.677 -7.838 4.299 1.00 93.19 105 ASP A O 1
ATOM 795 N N . LYS A 1 106 ? -8.098 -7.349 2.148 1.00 92.19 106 LYS A N 1
ATOM 796 C CA . LYS A 1 106 ? -6.755 -7.685 1.642 1.00 92.19 106 LYS A CA 1
ATOM 797 C C . LYS A 1 106 ? -5.805 -6.491 1.550 1.00 92.19 106 LYS A C 1
ATOM 799 O O . LYS A 1 106 ? -4.606 -6.689 1.363 1.00 92.19 106 LYS A O 1
ATOM 804 N N . GLN A 1 107 ? -6.309 -5.259 1.659 1.00 94.38 107 GLN A N 1
ATOM 805 C CA . GLN A 1 107 ? -5.488 -4.052 1.539 1.00 94.38 107 GLN A CA 1
ATOM 806 C C . GLN A 1 107 ? -6.051 -2.897 2.375 1.00 94.38 107 GLN A C 1
ATOM 808 O O . GLN A 1 107 ? -6.984 -2.217 1.959 1.00 94.38 107 GLN A O 1
ATOM 813 N N . ALA A 1 108 ? -5.406 -2.613 3.508 1.00 96.50 108 ALA A N 1
ATOM 814 C CA . ALA A 1 108 ? -5.850 -1.604 4.471 1.00 96.50 108 ALA A CA 1
ATOM 815 C C . ALA A 1 108 ? -5.850 -0.158 3.929 1.00 96.50 108 ALA A C 1
ATOM 817 O O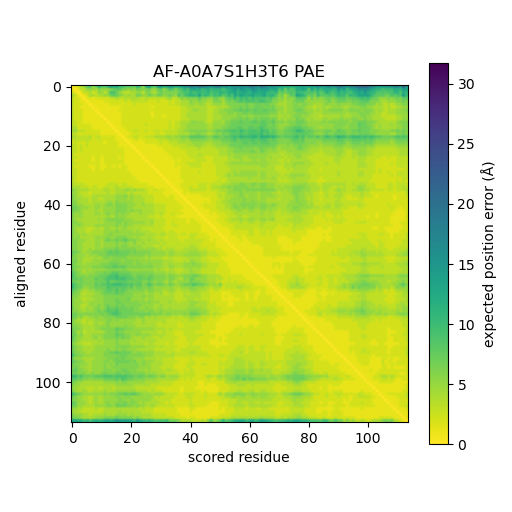 . ALA A 1 108 ? -6.506 0.712 4.490 1.00 96.50 108 ALA A O 1
ATOM 818 N N . LEU A 1 109 ? -5.144 0.115 2.826 1.00 96.50 109 LEU A N 1
ATOM 819 C CA . LEU A 1 109 ? -5.173 1.427 2.165 1.00 96.50 109 LEU A CA 1
ATOM 820 C C . LEU A 1 109 ? -6.415 1.679 1.311 1.00 96.50 109 LEU A C 1
ATOM 822 O O . LEU A 1 109 ? -6.627 2.819 0.899 1.00 96.50 109 LEU A O 1
ATOM 826 N N . VAL A 1 110 ? -7.185 0.643 0.979 1.00 97.56 110 VAL A N 1
ATOM 827 C CA . VAL A 1 110 ? -8.289 0.757 0.026 1.00 97.56 110 VAL A CA 1
ATOM 828 C C . VAL A 1 110 ? -9.604 0.851 0.784 1.00 97.56 110 VAL A C 1
ATOM 830 O O . VAL A 1 110 ? -9.967 -0.063 1.524 1.00 97.56 110 VAL A O 1
ATOM 833 N N . LEU A 1 111 ? -10.327 1.947 0.565 1.00 98.06 111 LEU A N 1
ATOM 834 C CA . LEU A 1 111 ? -11.731 2.057 0.948 1.00 98.06 111 LEU A CA 1
ATOM 835 C C . LEU A 1 111 ? -12.610 1.522 -0.183 1.00 98.06 111 LEU A C 1
ATOM 837 O O . LEU A 1 111 ? -12.343 1.791 -1.356 1.00 98.06 111 LEU A O 1
ATOM 841 N N . VAL A 1 112 ? -13.648 0.777 0.180 1.00 98.00 112 VAL A N 1
ATOM 842 C CA . VAL A 1 112 ? -14.608 0.165 -0.741 1.00 98.00 112 VAL A CA 1
ATOM 843 C C . VAL A 1 112 ? -16.036 0.600 -0.419 1.00 98.00 112 VAL A C 1
ATOM 845 O O . VAL A 1 112 ? -16.369 0.831 0.744 1.00 98.00 112 VAL A O 1
ATOM 848 N N . ASN A 1 113 ? -16.869 0.685 -1.454 1.00 97.31 113 ASN A N 1
ATOM 849 C CA . ASN A 1 113 ? -18.313 0.892 -1.365 1.00 97.31 113 ASN A CA 1
ATOM 850 C C . ASN A 1 113 ? -19.022 -0.475 -1.375 1.00 97.31 113 ASN A C 1
ATOM 852 O O . ASN A 1 113 ? -18.866 -1.222 -2.343 1.00 97.31 113 ASN A O 1
ATOM 856 N N . LYS A 1 114 ? -19.726 -0.808 -0.290 1.00 88.81 114 LYS A N 1
ATOM 857 C CA . LYS A 1 114 ? -20.431 -2.074 -0.047 1.00 88.81 114 LYS A CA 1
ATOM 858 C C . LYS A 1 114 ? -21.942 -1.900 -0.102 1.00 88.81 114 LYS A C 1
ATOM 860 O O . LYS A 1 114 ? -22.440 -0.880 0.422 1.00 88.81 114 LYS A O 1
#

Sequence (114 aa):
PVLGYLEIERKMAETGITAPDARQIFDWIVAVRRAKLPDPAVIGNAGSFFKNPVVTAEQCRDIIGRDPGIVHYPMPDGSVKLAAGWMIDACGWKGKTVGGAAVYDKQALVLVNK

Nearest PDB structures (foldseek):
  4jay-assembly1_A  TM=9.668E-01  e=2.699E-11  Pseudomonas aeruginosa PAO1
  2q85-assembly1_A  TM=9.241E-01  e=6.798E-11  Escherichia coli
  1uxy-assembly1_A  TM=9.220E-01  e=1.046E-10  Escherichia coli
  3i99-assembly1_A  TM=9.088E-01  e=3.213E-08  Vibrio cholerae O1 biovar El Tor str. N16961
  5jzx-assembly3_F  TM=7.894E-01  e=2.485E-05  Mycobacterium tuberculosis H37Rv

Organism: Hemiselmis andersenii (NCBI:txid464988)

Solvent-accessible surface area (backbone atoms only — not comparable to full-atom values): 6594 Å² total; per-residue (Å²): 134,94,56,93,46,70,71,52,47,48,49,27,67,75,68,68,50,88,82,71,52,75,64,56,50,48,55,50,52,52,54,57,45,64,76,48,49,81,55,48,93,82,40,44,50,78,53,67,72,65,75,60,52,72,41,49,55,66,59,48,51,60,44,37,75,76,42,74,81,66,55,66,43,84,41,100,87,58,35,28,37,36,44,46,40,56,55,37,38,74,71,63,40,46,52,40,69,59,89,50,38,29,25,32,74,77,32,43,35,24,48,32,51,102

Secondary structure (DSSP, 8-state):
----SHHHHHHHHHH--SS--HHHHHHHHHHHHHHHS--TTTS-E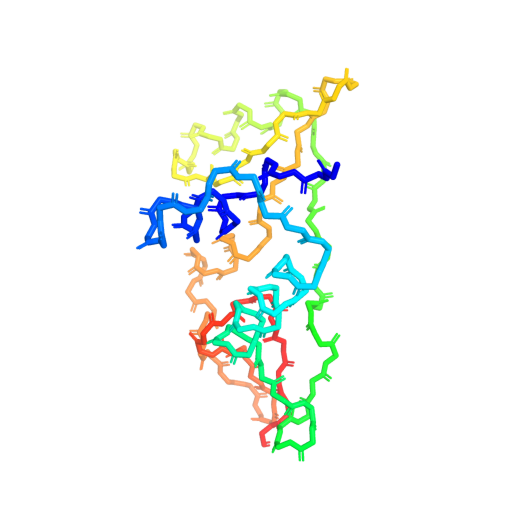EEE-SPPPEE-HHHHHHHHHH-TT--EEE-TTS-EEE-HHHHHHHTT-TT-EETTEEE-SS-TTEEEE-

Foldseek 3Di:
DDQPDPQSVVVCVVVVPPDDDPVRVVVSVVVVCVVQDDDCVVWNWDTQPDDFDKAAPVVVVVVCVVVVPWDWDQDPVRIITTDVQVVQVVVVQQQDDDVQWGQHNRTNRMITGD

InterPro domains:
  IPR003170 UDP-N-acetylenolpyruvoylglucosamine reductase [PTHR21071] (20-114)
  IPR011601 UDP-N-acetylenolpyruvoylglucosamine reductase, C-terminal [PF02873] (25-114)
  IPR036635 UDP-N-acetylenolpyruvoylglucosamine reductase, C-terminal domain superfamily [G3DSA:3.90.78.10] (38-114)
  IPR036635 UDP-N-acetylenolpyruvoylglucosamine reductase, C-terminal domain superfamily [SSF56194] (21-114)

Mean predicted aligned error: 3.7 Å